Protein AF-A0A1S9CNT3-F1 (afdb_monomer_lite)

Foldseek 3Di:
DDPVVVVVVVVVVVVVVVVVVVVVVVLVLLEEEDEDDPDDPPPPDPAQRQEYEYEDPDPDDPPVVVVQLVNLQRVRQKYWYAYQVQLKIWIWGRDPSHTDTPDIAHDDDPVRLVPDDPVCNVVHDQWDAHPSGNVDIGGSCVVHPD

Radius of gyration: 20.47 Å; chains: 1; bounding box: 47×48×58 Å

Secondary structure (DSSP, 8-state):
--HHHHHHHHHHHHHHHHHHHHHHHHHHHTEEEEESTT--TTTT-SS--SEEEEE--S--SHHHHHHHHHHHHHT-SEEEEEETTTTEEEEEEEETTEEEEEEEEEPPPHHHHTTS-HHHHHHS--EE--TT-TT--EEHHHHS--

pLDDT: mean 84.29, std 11.14, range [56.81, 97.25]

Sequence (146 aa):
MTEQAKIGEYFKNLDQLITLQQTKLEKLQNVKIICNQQVKPFENFHGTPSLIVEVLSGNISNDRILKFNKYAKFGVKEYWIIDPKSSSIEQYVLENDKYTLLNAVNLLTKHELNYLTPAERQSHATTITPHLFQDLEINLTDIFEY

Structure (mmCIF, N/CA/C/O backbone):
data_AF-A0A1S9CNT3-F1
#
_entry.id   AF-A0A1S9CNT3-F1
#
loop_
_atom_site.group_PDB
_atom_site.id
_atom_site.type_symbol
_atom_site.label_atom_id
_atom_site.label_alt_id
_atom_site.label_comp_id
_atom_site.label_asym_id
_atom_site.label_entity_id
_atom_site.label_seq_id
_atom_site.pdbx_PDB_ins_code
_atom_site.Cartn_x
_atom_site.Cartn_y
_atom_site.Cartn_z
_atom_site.occupancy
_atom_site.B_iso_or_equiv
_atom_site.auth_seq_id
_atom_site.auth_comp_id
_atom_site.auth_asym_id
_atom_site.auth_atom_id
_atom_site.pdbx_PDB_model_num
ATOM 1 N N . MET A 1 1 ? -27.262 30.406 29.647 1.00 62.69 1 MET A N 1
ATOM 2 C CA . MET A 1 1 ? -26.995 28.950 29.652 1.00 62.69 1 MET A CA 1
ATOM 3 C C . MET A 1 1 ? -26.650 28.523 31.063 1.00 62.69 1 MET A C 1
ATOM 5 O O . MET A 1 1 ? -25.878 29.231 31.702 1.00 62.69 1 MET A O 1
ATOM 9 N N . THR A 1 2 ? -27.239 27.432 31.553 1.00 89.88 2 THR A N 1
ATOM 10 C CA . THR A 1 2 ? -26.923 26.891 32.881 1.00 89.88 2 THR A CA 1
ATOM 11 C C . THR A 1 2 ? -25.529 26.269 32.874 1.00 89.88 2 THR A C 1
ATOM 13 O O . THR A 1 2 ? -25.037 25.819 31.840 1.00 89.88 2 THR A O 1
ATOM 16 N N . GLU A 1 3 ? -24.876 26.258 34.029 1.00 86.31 3 GLU A N 1
ATOM 17 C CA . GLU A 1 3 ? -23.560 25.639 34.214 1.00 86.31 3 GLU A CA 1
ATOM 18 C C . GLU A 1 3 ? -23.562 24.160 33.794 1.00 86.31 3 GLU A C 1
ATOM 20 O O . GLU A 1 3 ? -22.664 23.711 33.087 1.00 86.31 3 GLU A O 1
ATOM 25 N N . GLN A 1 4 ? -24.653 23.449 34.091 1.00 88.56 4 GLN A N 1
ATOM 26 C CA . GLN A 1 4 ? -24.886 22.076 33.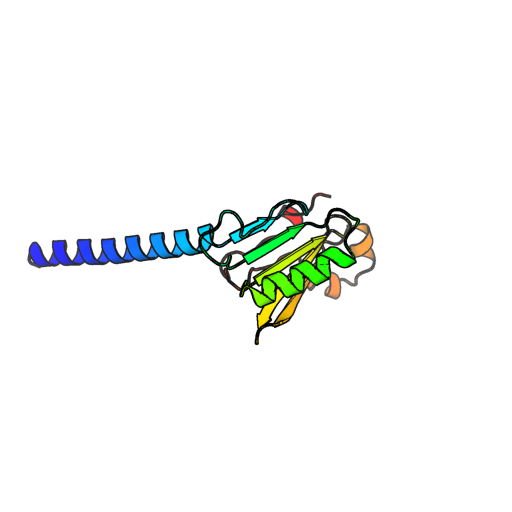640 1.00 88.56 4 GLN A CA 1
ATOM 27 C C . GLN A 1 4 ? -24.835 21.919 32.113 1.00 88.56 4 GLN A C 1
ATOM 29 O O . GLN A 1 4 ? -24.268 20.944 31.627 1.00 88.56 4 GLN A O 1
ATOM 34 N N . ALA A 1 5 ? -25.373 22.874 31.346 1.00 91.31 5 ALA A N 1
ATOM 35 C CA . ALA A 1 5 ? -25.333 22.811 29.885 1.00 91.31 5 ALA A CA 1
ATOM 36 C C . ALA A 1 5 ? -23.899 22.961 29.352 1.00 91.31 5 ALA A C 1
ATOM 38 O O . ALA A 1 5 ? -23.489 22.205 28.475 1.00 91.31 5 ALA A O 1
ATOM 39 N N . LYS A 1 6 ? -23.114 23.881 29.931 1.00 89.56 6 LYS A N 1
ATOM 40 C CA . LYS A 1 6 ? -21.701 24.075 29.561 1.00 89.56 6 LYS A CA 1
ATOM 41 C C . LYS A 1 6 ? -20.851 22.845 29.886 1.00 89.56 6 LYS A C 1
ATOM 43 O O . LYS A 1 6 ? -20.009 22.452 29.086 1.00 89.56 6 LYS A O 1
ATOM 48 N N . ILE A 1 7 ? -21.088 22.226 31.043 1.00 91.69 7 ILE A N 1
ATOM 49 C CA . ILE A 1 7 ? -20.401 20.995 31.452 1.00 91.69 7 ILE A CA 1
ATOM 50 C C . ILE A 1 7 ? -20.760 19.840 30.506 1.00 91.69 7 ILE A C 1
ATOM 52 O O . ILE A 1 7 ? -19.872 19.121 30.054 1.00 91.69 7 ILE A O 1
ATOM 56 N N . GLY A 1 8 ? -22.042 19.686 30.157 1.00 93.06 8 GLY A N 1
ATOM 57 C CA . GLY A 1 8 ? -22.485 18.654 29.216 1.00 93.06 8 GLY A CA 1
ATOM 58 C C . GLY A 1 8 ? -21.862 18.803 27.824 1.00 93.06 8 GLY A C 1
ATOM 59 O O . GLY A 1 8 ? -21.429 17.818 27.229 1.00 93.06 8 GLY A O 1
ATOM 60 N N . GLU A 1 9 ? -21.755 20.034 27.322 1.00 96.12 9 GLU A N 1
ATOM 61 C CA . GLU A 1 9 ? -21.096 20.322 26.045 1.00 96.12 9 GLU A CA 1
ATOM 62 C C . GLU A 1 9 ? -19.595 19.996 26.083 1.00 96.12 9 GLU A C 1
ATOM 64 O O . GLU A 1 9 ? -19.071 19.382 25.153 1.00 96.12 9 GLU A O 1
ATOM 69 N N . TYR A 1 10 ? -18.915 20.322 27.186 1.00 93.25 10 TYR A N 1
ATOM 70 C CA . TYR A 1 10 ? -17.502 19.992 27.369 1.00 93.25 10 TYR A CA 1
ATOM 71 C C . TYR A 1 10 ? -17.241 18.479 27.305 1.00 93.25 10 TYR A C 1
ATOM 73 O O . TYR A 1 10 ? -16.361 18.044 26.563 1.00 93.25 10 TYR A O 1
ATOM 81 N N . PHE A 1 11 ? -18.020 17.667 28.028 1.00 95.50 11 PHE A N 1
ATOM 82 C CA . PHE A 1 11 ? -17.841 16.210 28.012 1.00 95.50 11 PHE A CA 1
ATOM 83 C C . PHE A 1 11 ? -18.168 15.588 26.651 1.00 95.50 11 PHE A C 1
ATOM 85 O O . PHE A 1 11 ? -17.443 14.704 26.207 1.00 95.50 11 PHE A O 1
ATOM 92 N N . LYS A 1 12 ? -19.170 16.108 25.930 1.00 93.62 12 LYS A N 1
ATOM 93 C CA . LYS A 1 12 ? -19.455 15.668 24.556 1.00 93.62 12 LYS A CA 1
ATOM 94 C C . LYS A 1 12 ? -18.271 15.921 23.617 1.00 93.62 12 LYS A C 1
ATOM 96 O O . LYS A 1 12 ? -17.928 15.058 22.811 1.00 93.62 12 LYS A O 1
ATOM 101 N N . ASN A 1 13 ? -17.639 17.088 23.728 1.00 93.12 13 ASN A N 1
ATOM 102 C CA . ASN A 1 13 ? -16.446 17.404 22.942 1.00 93.12 13 ASN A CA 1
ATOM 103 C C . ASN A 1 13 ? -15.273 16.492 23.330 1.00 93.12 13 ASN A C 1
ATOM 105 O O . ASN A 1 13 ? -14.523 16.049 22.463 1.00 93.12 13 ASN A O 1
ATOM 109 N N . LEU A 1 14 ? -15.132 16.167 24.618 1.00 90.06 14 LEU A N 1
ATOM 110 C CA . LEU A 1 14 ? -14.103 15.246 25.091 1.00 90.06 14 LEU A CA 1
ATOM 111 C C . LEU A 1 14 ? -14.297 13.828 24.529 1.00 90.06 14 LEU A C 1
ATOM 113 O O . LEU A 1 14 ? -13.336 13.250 24.030 1.00 90.06 14 LEU A O 1
ATOM 117 N N . ASP A 1 15 ? -15.523 13.301 24.522 1.00 91.88 15 ASP A N 1
ATOM 118 C CA . ASP A 1 15 ? -15.839 11.990 23.936 1.00 91.88 15 ASP A CA 1
ATOM 119 C C . ASP A 1 15 ? -15.519 11.940 22.435 1.00 91.88 15 ASP A C 1
ATOM 121 O O . ASP A 1 15 ? -14.969 10.954 21.936 1.00 91.88 15 ASP A O 1
ATOM 125 N N . GLN A 1 16 ? -15.799 13.024 21.704 1.00 92.50 16 GLN A N 1
ATOM 126 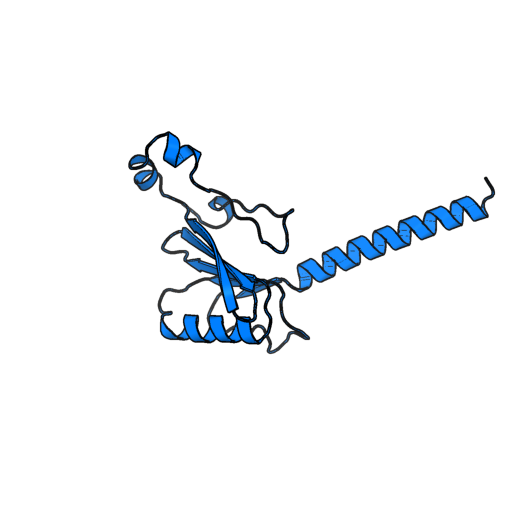C CA . GLN A 1 16 ? -15.426 13.144 20.292 1.00 92.50 16 GLN A CA 1
ATOM 127 C C . GLN A 1 16 ? -13.906 13.122 20.099 1.00 92.50 16 GLN A C 1
ATOM 129 O O . GLN A 1 16 ? -13.410 12.435 19.204 1.00 92.50 16 GLN A O 1
ATOM 134 N N . LEU A 1 17 ? -13.156 13.828 20.951 1.00 90.00 17 LEU A N 1
ATOM 135 C CA . LEU A 1 17 ? -11.692 13.832 20.908 1.00 90.00 17 LEU A CA 1
ATOM 136 C C . LEU A 1 17 ? -11.107 12.455 21.239 1.00 90.00 17 LEU A C 1
ATOM 138 O O . LEU A 1 17 ? -10.194 12.003 20.548 1.00 90.00 17 LEU A O 1
ATOM 142 N N . ILE A 1 18 ? -11.651 11.768 22.246 1.00 89.44 18 ILE A N 1
ATOM 143 C CA . ILE A 1 18 ? -11.253 10.401 22.608 1.00 89.44 18 ILE A CA 1
ATOM 144 C C . ILE A 1 18 ? -11.509 9.455 21.434 1.00 89.44 18 ILE A C 1
ATOM 146 O O . ILE A 1 18 ? -10.610 8.715 21.040 1.00 89.44 18 ILE A O 1
ATOM 150 N N . THR A 1 19 ? -12.691 9.532 20.821 1.00 89.06 19 THR A N 1
ATOM 151 C CA . THR A 1 19 ? -13.062 8.707 19.660 1.00 89.06 19 THR A CA 1
ATOM 152 C C . THR A 1 19 ? -12.112 8.944 18.484 1.00 89.06 19 THR A C 1
ATOM 154 O O . THR A 1 19 ? -11.653 7.998 17.838 1.00 89.06 19 THR A O 1
ATOM 157 N N . LEU A 1 20 ? -11.758 10.207 18.222 1.00 85.94 20 LEU A N 1
ATOM 158 C CA . LEU A 1 20 ? -10.814 10.572 17.167 1.00 85.94 20 LEU A CA 1
ATOM 159 C C . LEU A 1 20 ? -9.414 10.002 17.439 1.00 85.94 20 LEU A C 1
ATOM 161 O O . LEU A 1 20 ? -8.780 9.452 16.536 1.00 85.94 20 LEU A O 1
ATOM 165 N N . GLN A 1 21 ? -8.933 10.103 18.681 1.00 80.62 21 GLN A N 1
ATOM 166 C CA . GLN A 1 21 ? -7.628 9.566 19.068 1.00 80.62 21 GLN A CA 1
ATOM 167 C C . GLN A 1 21 ? -7.592 8.035 19.027 1.00 80.62 21 GLN A C 1
ATOM 169 O O . GLN A 1 21 ? -6.619 7.477 18.522 1.00 80.62 21 GLN A O 1
ATOM 174 N N . GLN A 1 22 ? -8.650 7.357 19.481 1.00 78.25 22 GLN A N 1
ATOM 175 C CA . GLN A 1 22 ? -8.783 5.900 19.388 1.00 78.25 22 GLN A CA 1
ATOM 176 C C . GLN A 1 22 ? -8.771 5.437 17.929 1.00 78.25 22 GLN A C 1
ATOM 178 O O . GLN A 1 22 ? -7.976 4.571 17.575 1.00 78.25 22 GLN A O 1
ATOM 183 N N . THR A 1 23 ? -9.539 6.098 17.058 1.00 79.19 23 THR A N 1
ATOM 184 C CA . THR A 1 23 ? -9.551 5.811 15.614 1.00 79.19 23 THR A CA 1
ATOM 185 C C . THR A 1 23 ? -8.156 5.962 15.000 1.00 79.19 23 THR A C 1
ATOM 187 O O . THR A 1 23 ? -7.712 5.122 14.216 1.00 79.19 23 THR A O 1
ATOM 190 N N . LYS A 1 24 ? -7.426 7.029 15.356 1.00 77.62 24 LYS A N 1
ATOM 191 C CA . LYS A 1 24 ? -6.054 7.248 14.874 1.00 77.62 24 LYS A CA 1
ATOM 192 C C . LYS A 1 24 ? -5.089 6.178 15.394 1.00 77.62 24 LYS A C 1
ATOM 194 O O . LYS A 1 24 ? -4.231 5.719 14.643 1.00 77.62 24 LYS A O 1
ATOM 199 N N . LEU A 1 25 ? -5.230 5.772 16.654 1.00 74.12 25 LEU A N 1
ATOM 200 C CA . LEU A 1 25 ? -4.406 4.730 17.258 1.00 74.12 25 LEU A CA 1
ATOM 201 C C . LEU A 1 25 ? -4.651 3.367 16.598 1.00 74.12 25 LEU A C 1
ATOM 203 O O . LEU A 1 25 ? -3.684 2.706 16.233 1.00 74.12 25 LEU A O 1
ATOM 207 N N . GLU A 1 26 ? -5.909 2.983 16.375 1.00 74.19 26 GLU A N 1
ATOM 208 C CA . GLU A 1 26 ? -6.271 1.754 15.656 1.00 74.19 26 GLU A CA 1
ATOM 209 C C . GLU A 1 26 ? -5.683 1.742 14.242 1.00 74.19 26 GLU A C 1
ATOM 211 O O . GLU A 1 26 ? -5.066 0.762 13.824 1.00 74.19 26 GLU A O 1
ATOM 216 N N . LYS A 1 27 ? -5.803 2.858 13.514 1.00 70.00 27 LYS A N 1
ATOM 217 C CA . LYS A 1 27 ? -5.195 3.035 12.190 1.00 70.00 27 LYS A CA 1
ATOM 218 C C . LYS A 1 27 ? -3.684 2.770 12.205 1.00 70.00 27 LYS A C 1
ATOM 220 O O . LYS A 1 27 ? -3.196 2.008 11.374 1.00 70.00 27 LYS A O 1
ATOM 225 N N . LEU A 1 28 ? -2.959 3.344 13.166 1.00 68.25 28 LEU A N 1
ATOM 226 C CA . LEU A 1 28 ? -1.501 3.207 13.283 1.00 68.25 28 LEU A CA 1
ATOM 227 C C . LEU A 1 28 ? -1.057 1.822 13.777 1.00 68.25 28 LEU A C 1
ATOM 229 O O . LEU A 1 28 ? -0.058 1.291 13.297 1.00 68.25 28 LEU A O 1
ATOM 233 N N . GLN A 1 29 ? -1.795 1.208 14.705 1.00 64.62 29 GLN A N 1
ATOM 234 C CA . GLN A 1 29 ? -1.489 -0.133 15.221 1.00 64.62 29 GLN A CA 1
ATOM 235 C C . GLN A 1 29 ? -1.631 -1.230 14.154 1.00 64.62 29 GLN A C 1
ATOM 237 O O . GLN A 1 29 ? -0.996 -2.283 14.259 1.00 64.62 29 GLN A O 1
ATOM 242 N N . ASN A 1 30 ? -2.430 -0.972 13.117 1.00 68.25 30 ASN A N 1
ATOM 243 C CA . ASN A 1 30 ? -2.761 -1.932 12.070 1.00 68.25 30 ASN A CA 1
ATOM 244 C C . ASN A 1 30 ? -1.826 -1.899 10.849 1.00 68.25 30 ASN A C 1
ATOM 246 O O . ASN A 1 30 ? -2.051 -2.661 9.904 1.00 68.25 30 ASN A O 1
ATOM 250 N N . VAL A 1 31 ? -0.785 -1.061 10.857 1.00 74.94 31 VAL A N 1
ATOM 251 C CA . VAL A 1 31 ? 0.256 -1.047 9.819 1.00 74.94 31 VAL A CA 1
ATOM 252 C C . VAL A 1 31 ? 1.435 -1.912 10.259 1.00 74.94 31 VAL A C 1
ATOM 254 O O . VAL A 1 31 ? 1.967 -1.755 11.360 1.00 74.94 31 VAL A O 1
ATOM 257 N N . LYS A 1 32 ? 1.875 -2.830 9.394 1.00 75.25 32 LYS A N 1
ATOM 258 C CA . LYS A 1 32 ? 3.075 -3.645 9.610 1.00 75.25 32 LYS A CA 1
ATOM 259 C C . LYS A 1 32 ? 4.037 -3.490 8.442 1.00 75.25 32 LYS A C 1
ATOM 261 O O . LYS A 1 32 ? 3.715 -3.816 7.305 1.00 75.25 32 LYS A O 1
ATOM 266 N N . ILE A 1 33 ? 5.247 -3.044 8.751 1.00 74.81 33 ILE A N 1
ATOM 267 C CA . ILE A 1 33 ? 6.352 -3.005 7.797 1.00 74.81 33 ILE A CA 1
ATOM 268 C C . ILE A 1 33 ? 7.199 -4.257 8.023 1.00 74.81 33 ILE A C 1
ATOM 270 O O . ILE A 1 33 ? 7.639 -4.532 9.140 1.00 74.81 33 ILE A O 1
ATOM 274 N N . ILE A 1 34 ? 7.384 -5.036 6.964 1.00 71.81 34 ILE A N 1
ATOM 275 C CA . ILE A 1 34 ? 8.140 -6.282 6.942 1.00 71.81 34 ILE A CA 1
ATOM 276 C C . ILE A 1 34 ? 9.360 -6.055 6.056 1.00 71.81 34 ILE A C 1
ATOM 278 O O . ILE A 1 34 ? 9.319 -6.174 4.832 1.00 71.81 34 ILE A O 1
ATOM 282 N N . CYS A 1 35 ? 10.477 -5.756 6.705 1.00 61.44 35 CYS A N 1
ATOM 283 C CA . CYS A 1 35 ? 11.781 -5.755 6.067 1.00 61.44 35 CYS A CA 1
ATOM 284 C C . CYS A 1 35 ? 12.428 -7.109 6.380 1.00 61.44 35 CYS A C 1
ATOM 286 O O . CYS A 1 35 ? 12.754 -7.354 7.539 1.00 61.44 35 CYS A O 1
ATOM 288 N N . ASN A 1 36 ? 12.616 -7.964 5.364 1.00 59.28 36 ASN A N 1
ATOM 289 C CA . ASN A 1 36 ? 13.194 -9.321 5.434 1.00 59.28 36 ASN A CA 1
ATOM 290 C C . ASN A 1 36 ? 12.207 -10.486 5.704 1.00 59.28 36 ASN A C 1
ATOM 292 O O . ASN A 1 36 ? 11.220 -10.376 6.427 1.00 59.28 36 ASN A O 1
ATOM 296 N N . GLN A 1 37 ? 12.523 -11.656 5.135 1.00 56.81 37 GLN A N 1
ATOM 297 C CA . GLN A 1 37 ? 11.677 -12.857 5.075 1.00 56.81 37 GLN A CA 1
ATOM 298 C C . GLN A 1 37 ? 11.455 -13.567 6.422 1.00 56.81 37 GLN A C 1
ATOM 300 O O . GLN A 1 37 ? 10.621 -14.465 6.505 1.00 56.81 37 GLN A O 1
ATOM 305 N N . GLN A 1 38 ? 12.183 -13.189 7.475 1.00 57.91 38 GLN A N 1
ATOM 306 C CA . GLN A 1 38 ? 12.135 -13.876 8.773 1.00 57.91 38 GLN A CA 1
ATOM 307 C C . GLN A 1 38 ? 11.066 -13.327 9.725 1.00 57.91 38 GLN A C 1
ATOM 309 O O . GLN A 1 38 ? 10.741 -13.972 10.722 1.00 57.91 38 GLN A O 1
ATOM 314 N N . VAL A 1 39 ? 10.500 -12.154 9.434 1.00 60.41 39 VAL A N 1
ATOM 315 C CA . VAL A 1 39 ? 9.457 -11.569 10.278 1.00 60.41 39 VAL A CA 1
ATOM 316 C C . VAL A 1 39 ? 8.128 -12.240 9.947 1.00 60.41 39 VAL A C 1
ATOM 318 O O . VAL A 1 39 ? 7.619 -12.138 8.833 1.00 60.41 39 VAL A O 1
ATOM 321 N N . LYS A 1 40 ? 7.549 -12.934 10.928 1.00 66.25 40 LYS A N 1
ATOM 322 C CA . LYS A 1 40 ? 6.210 -13.517 10.824 1.00 66.25 40 LYS A CA 1
ATOM 323 C C . LYS A 1 40 ? 5.191 -12.509 11.366 1.00 66.25 40 LYS A C 1
ATOM 325 O O . LYS A 1 40 ? 5.072 -12.379 12.585 1.00 66.25 40 LYS A O 1
ATOM 330 N N . PRO A 1 41 ? 4.425 -11.816 10.506 1.00 62.84 41 PRO A N 1
ATOM 331 C CA . PRO A 1 41 ? 3.581 -10.695 10.931 1.00 62.84 41 PRO A CA 1
ATOM 332 C C . PRO A 1 41 ? 2.440 -11.092 11.876 1.00 62.84 41 PRO A C 1
ATOM 334 O O . PRO A 1 41 ? 1.895 -10.233 12.562 1.00 62.84 41 PRO A O 1
ATOM 337 N N . PHE A 1 42 ? 2.110 -12.385 11.943 1.00 67.50 42 PHE A N 1
ATOM 338 C CA . PHE A 1 42 ? 1.007 -12.919 12.743 1.00 67.50 42 PHE A CA 1
ATOM 339 C C . PHE A 1 42 ? 1.444 -13.624 14.034 1.00 67.50 42 PHE A C 1
ATOM 341 O O . PHE A 1 42 ? 0.590 -13.924 14.857 1.00 67.50 42 PHE A O 1
ATOM 348 N N . GLU A 1 43 ? 2.738 -13.909 14.248 1.00 62.66 43 GLU A N 1
ATOM 349 C CA . GLU A 1 43 ? 3.155 -14.711 15.421 1.00 62.66 43 GLU A CA 1
ATOM 350 C C . GLU A 1 43 ? 3.134 -13.935 16.747 1.00 62.66 43 GLU A C 1
ATOM 352 O O . GLU A 1 43 ? 3.192 -14.556 17.798 1.00 62.66 43 GLU A O 1
ATOM 357 N N . ASN A 1 44 ? 2.971 -12.608 16.721 1.00 57.00 44 ASN A N 1
ATOM 358 C CA . ASN A 1 44 ? 2.876 -11.760 17.920 1.00 57.00 44 ASN A CA 1
ATOM 359 C C . ASN A 1 44 ? 1.842 -10.627 17.766 1.00 57.00 44 ASN A C 1
ATOM 361 O O . ASN A 1 44 ? 1.958 -9.577 18.397 1.00 57.00 44 ASN A O 1
ATOM 365 N N . PHE A 1 45 ? 0.860 -10.795 16.876 1.00 61.59 45 PHE A N 1
ATOM 366 C CA . PHE A 1 45 ? -0.176 -9.794 16.629 1.00 61.59 45 PHE A CA 1
ATOM 367 C C . PHE A 1 45 ? -1.551 -10.403 16.902 1.00 61.59 45 PHE A C 1
ATOM 369 O O . PHE A 1 45 ? -1.929 -11.399 16.290 1.00 61.59 45 PHE A O 1
ATOM 376 N N . HIS A 1 46 ? -2.301 -9.807 17.830 1.00 63.84 46 HIS A N 1
ATOM 377 C CA . HIS A 1 46 ? -3.675 -10.205 18.129 1.00 63.84 46 HIS A CA 1
ATOM 378 C C . HIS A 1 46 ? -4.620 -9.641 17.056 1.00 63.84 46 HIS A C 1
ATOM 380 O O . HIS A 1 46 ? -5.355 -8.693 17.307 1.00 63.84 46 HIS A O 1
ATOM 386 N N . GLY A 1 47 ? -4.557 -10.187 15.837 1.00 71.56 47 GLY A N 1
ATOM 387 C CA . GLY A 1 47 ? -5.434 -9.801 14.729 1.00 71.56 47 GLY A CA 1
ATOM 388 C C . GLY A 1 47 ? -4.813 -9.986 13.344 1.00 71.56 47 GLY A C 1
ATOM 389 O O . GLY A 1 47 ? -3.772 -10.622 13.183 1.00 71.56 47 GLY A O 1
ATOM 390 N N . THR A 1 48 ? -5.456 -9.391 12.341 1.00 80.38 48 THR A N 1
ATOM 391 C CA . THR A 1 48 ? -4.943 -9.289 10.970 1.00 80.38 48 THR A CA 1
ATOM 392 C C . THR A 1 48 ? -4.516 -7.841 10.720 1.00 80.38 48 THR A C 1
ATOM 394 O O . THR A 1 48 ? -5.352 -6.946 10.865 1.00 80.38 48 THR A O 1
ATOM 397 N N . PRO A 1 49 ? -3.248 -7.567 10.354 1.00 85.81 49 PRO A N 1
ATOM 398 C CA . PRO A 1 49 ? -2.830 -6.226 9.960 1.00 85.81 49 PRO A CA 1
ATOM 399 C C . PRO A 1 49 ? -3.680 -5.707 8.798 1.00 85.81 49 PRO A C 1
ATOM 401 O O . PRO A 1 49 ? -4.018 -6.457 7.885 1.00 85.81 49 PRO A O 1
ATOM 404 N N . SER A 1 50 ? -4.012 -4.419 8.807 1.00 87.38 50 SER A N 1
ATOM 405 C CA . SER A 1 50 ? -4.753 -3.819 7.693 1.00 87.38 50 SER A CA 1
ATOM 406 C C . SER A 1 50 ? -3.840 -3.529 6.502 1.00 87.38 50 SER A C 1
ATOM 408 O O . SER A 1 50 ? -4.269 -3.722 5.371 1.00 87.38 50 SER A O 1
ATOM 410 N N . LEU A 1 51 ? -2.584 -3.142 6.753 1.00 89.56 51 LEU A N 1
ATOM 411 C CA . LEU A 1 51 ? -1.566 -2.893 5.731 1.00 89.56 51 LEU A CA 1
ATOM 412 C C . LEU A 1 51 ? -0.298 -3.693 6.042 1.00 89.56 51 LEU A C 1
ATOM 414 O O . LEU A 1 51 ? 0.230 -3.603 7.155 1.00 89.56 51 LEU A O 1
ATOM 418 N N . ILE A 1 52 ? 0.210 -4.429 5.054 1.00 90.06 52 ILE A N 1
ATOM 419 C CA . ILE A 1 52 ? 1.557 -5.009 5.076 1.00 90.06 52 ILE A CA 1
ATOM 420 C C . ILE A 1 52 ? 2.406 -4.359 3.984 1.00 90.06 52 ILE A C 1
ATOM 422 O O . ILE A 1 52 ? 1.991 -4.312 2.833 1.00 90.06 52 ILE A O 1
ATOM 426 N N . VAL A 1 53 ? 3.616 -3.924 4.328 1.00 90.12 53 VAL A N 1
ATOM 427 C CA . VAL A 1 53 ? 4.621 -3.450 3.364 1.00 90.12 53 VAL A CA 1
ATOM 428 C C . VAL A 1 53 ? 5.793 -4.423 3.356 1.00 90.12 53 VAL A C 1
ATOM 430 O O . VAL A 1 53 ? 6.390 -4.651 4.405 1.00 90.12 53 VAL A O 1
ATOM 433 N N . GLU A 1 54 ? 6.127 -5.001 2.205 1.00 88.56 54 GLU A N 1
ATOM 434 C CA . GLU A 1 54 ? 7.249 -5.928 2.037 1.00 88.56 54 GLU A CA 1
ATOM 435 C C . GLU A 1 54 ? 8.344 -5.323 1.161 1.00 88.56 54 GLU A C 1
ATOM 437 O O . GLU A 1 54 ? 8.097 -4.935 0.023 1.00 88.56 54 GLU A O 1
ATOM 442 N N . VAL A 1 55 ? 9.571 -5.281 1.683 1.00 87.38 55 VAL A N 1
ATOM 443 C CA . VAL A 1 55 ? 10.745 -4.783 0.951 1.00 87.38 55 VAL A CA 1
ATOM 444 C C . VAL A 1 55 ? 11.552 -5.957 0.396 1.00 87.38 55 VAL A C 1
ATOM 446 O O . VAL A 1 55 ? 12.000 -6.826 1.153 1.00 87.38 55 VAL A O 1
ATOM 449 N N . LEU A 1 56 ? 11.754 -5.990 -0.923 1.00 84.94 56 LEU A N 1
ATOM 450 C CA . LEU A 1 56 ? 12.489 -7.048 -1.609 1.00 84.94 56 LEU A CA 1
ATOM 451 C C . LEU A 1 56 ? 14.002 -6.966 -1.334 1.00 84.94 56 LEU A C 1
ATOM 453 O O . LEU A 1 56 ? 14.619 -5.910 -1.419 1.00 84.94 56 LEU A O 1
ATOM 457 N N . SER A 1 57 ? 14.619 -8.120 -1.063 1.00 73.81 57 SER A N 1
ATOM 458 C CA . SER A 1 57 ? 16.061 -8.290 -0.811 1.00 73.81 57 SER A CA 1
ATOM 459 C C . SER A 1 57 ? 16.833 -9.021 -1.928 1.00 73.81 57 SER A C 1
ATOM 461 O O . SER A 1 57 ? 18.034 -9.245 -1.802 1.00 73.81 57 SER A O 1
ATOM 463 N N . GLY A 1 58 ? 16.190 -9.362 -3.056 1.00 65.44 58 GLY A N 1
ATOM 464 C CA . GLY A 1 58 ? 16.869 -9.786 -4.293 1.00 65.44 58 GLY A CA 1
ATOM 465 C C . GLY A 1 58 ? 16.813 -11.273 -4.693 1.00 65.44 58 GLY A C 1
ATOM 466 O O . GLY A 1 58 ? 17.136 -11.552 -5.840 1.00 65.44 58 GLY A O 1
ATOM 467 N N . ASN A 1 59 ? 16.367 -12.205 -3.836 1.00 57.38 59 ASN A N 1
ATOM 468 C CA . ASN A 1 59 ? 16.157 -13.635 -4.169 1.00 57.38 59 ASN A CA 1
ATOM 469 C C . ASN A 1 59 ? 14.737 -14.102 -3.772 1.00 57.38 59 ASN A C 1
ATOM 471 O O . ASN A 1 59 ? 14.553 -14.682 -2.704 1.00 57.38 59 ASN A O 1
ATOM 475 N N . ILE A 1 60 ? 13.701 -13.778 -4.565 1.00 59.44 60 ILE A N 1
ATOM 476 C CA . ILE A 1 60 ? 12.300 -13.816 -4.073 1.00 59.44 60 ILE A CA 1
ATOM 477 C C . ILE A 1 60 ? 11.266 -14.232 -5.143 1.00 59.44 60 ILE A C 1
ATOM 479 O O . ILE A 1 60 ? 10.231 -13.589 -5.287 1.00 59.44 60 ILE A O 1
ATOM 483 N N . SER A 1 61 ? 11.485 -15.299 -5.919 1.00 61.34 61 SER A N 1
ATOM 484 C CA . SER A 1 61 ? 10.424 -15.756 -6.842 1.00 61.34 61 SER A CA 1
ATOM 485 C C . SER A 1 61 ? 9.349 -16.592 -6.130 1.00 61.34 61 SER A C 1
ATOM 487 O O . SER A 1 61 ? 8.168 -16.253 -6.179 1.00 61.34 61 SER A O 1
ATOM 489 N N . ASN A 1 62 ? 9.739 -17.646 -5.404 1.00 59.19 62 ASN A N 1
ATOM 490 C CA . ASN A 1 62 ? 8.773 -18.594 -4.824 1.00 59.19 62 ASN A CA 1
ATOM 491 C C . ASN A 1 62 ? 8.132 -18.112 -3.508 1.00 59.19 62 ASN 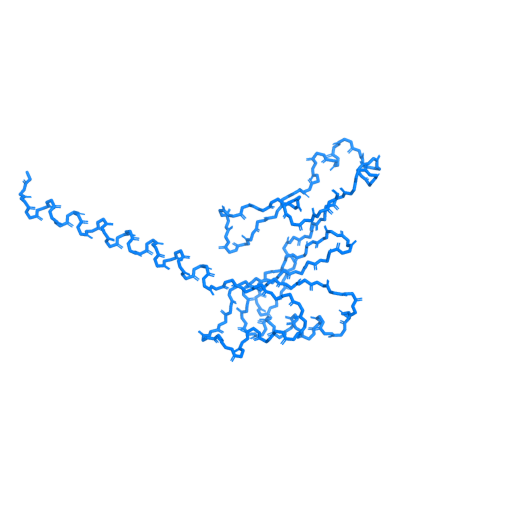A C 1
ATOM 493 O O . ASN A 1 62 ? 6.953 -18.365 -3.270 1.00 59.19 62 ASN A O 1
ATOM 497 N N . ASP A 1 63 ? 8.873 -17.388 -2.664 1.00 71.56 63 ASP A N 1
ATOM 498 C CA . ASP A 1 63 ? 8.374 -16.888 -1.370 1.00 71.56 63 ASP A CA 1
ATOM 499 C C . ASP A 1 63 ? 7.331 -15.763 -1.536 1.00 71.56 63 ASP A C 1
ATOM 501 O O . ASP A 1 63 ? 6.352 -15.702 -0.791 1.00 71.56 63 ASP A O 1
ATOM 505 N N . ARG A 1 64 ? 7.469 -14.933 -2.583 1.00 79.12 64 ARG A N 1
ATOM 506 C CA . ARG A 1 64 ? 6.539 -13.831 -2.882 1.00 79.12 64 ARG A CA 1
ATOM 507 C C . ARG A 1 64 ? 5.128 -14.343 -3.153 1.00 79.12 64 ARG A C 1
ATOM 509 O O . ARG A 1 64 ? 4.183 -13.854 -2.549 1.00 79.12 64 ARG A O 1
ATOM 516 N N . ILE A 1 65 ? 4.977 -15.355 -4.011 1.00 83.50 65 ILE A N 1
ATOM 517 C CA . ILE A 1 65 ? 3.657 -15.917 -4.352 1.00 83.50 65 ILE A CA 1
ATOM 518 C C . ILE A 1 65 ? 3.000 -16.551 -3.120 1.00 83.50 65 ILE A C 1
ATOM 520 O O . ILE A 1 65 ? 1.802 -16.374 -2.889 1.00 83.50 65 ILE A O 1
ATOM 524 N N . LEU A 1 66 ? 3.778 -17.276 -2.308 1.00 84.25 66 LEU A N 1
ATOM 525 C CA . LEU A 1 66 ? 3.271 -17.897 -1.084 1.00 84.25 66 LEU A CA 1
ATOM 526 C C . LEU A 1 66 ? 2.765 -16.844 -0.095 1.00 84.25 66 LEU A C 1
ATOM 528 O O . LEU A 1 66 ? 1.650 -16.975 0.408 1.00 84.25 66 LEU A O 1
ATOM 532 N N . LYS A 1 67 ? 3.547 -15.789 0.155 1.00 86.62 67 LYS A N 1
ATOM 533 C CA . LYS A 1 67 ? 3.164 -14.685 1.043 1.00 86.62 67 LYS A CA 1
ATOM 534 C C . LYS A 1 67 ? 1.979 -13.891 0.519 1.00 86.62 67 LYS A C 1
ATOM 536 O O . LYS A 1 67 ? 1.044 -13.670 1.278 1.00 86.62 67 LYS A O 1
ATOM 541 N N . PHE A 1 68 ? 1.976 -13.550 -0.765 1.00 90.56 68 PHE A N 1
ATOM 542 C CA . PHE A 1 68 ? 0.888 -12.830 -1.424 1.00 90.56 68 PHE A CA 1
ATOM 543 C C . PHE A 1 68 ? -0.456 -13.537 -1.202 1.00 90.56 68 PHE A C 1
ATOM 545 O O . PHE A 1 68 ? -1.395 -12.963 -0.654 1.00 90.56 68 PHE A O 1
ATOM 552 N N . ASN A 1 69 ? -0.521 -14.835 -1.513 1.00 90.81 69 ASN A N 1
ATOM 553 C CA . ASN A 1 69 ? -1.734 -15.627 -1.305 1.00 90.81 69 ASN A CA 1
ATOM 554 C C . ASN A 1 69 ? -2.061 -15.822 0.184 1.00 90.81 69 ASN A C 1
ATOM 556 O O . ASN A 1 69 ? -3.228 -15.831 0.574 1.00 90.81 69 ASN A O 1
ATOM 560 N N . LYS A 1 70 ? -1.038 -15.981 1.032 1.00 90.19 70 LYS A N 1
ATOM 561 C CA . LYS A 1 70 ? -1.200 -16.132 2.481 1.00 90.19 70 LYS A CA 1
ATOM 562 C C . LYS A 1 70 ? -1.815 -14.879 3.109 1.00 90.19 70 LYS A C 1
ATOM 564 O O . LYS A 1 70 ? -2.750 -15.008 3.890 1.00 90.19 70 LYS A O 1
ATOM 569 N N . TYR A 1 71 ? -1.317 -13.690 2.779 1.00 91.12 71 TYR A N 1
ATOM 570 C CA . TYR A 1 71 ? -1.819 -12.422 3.312 1.00 91.12 71 TYR A CA 1
ATOM 571 C C . TYR A 1 71 ? -3.234 -12.115 2.820 1.00 91.12 71 TYR A C 1
ATOM 573 O O . TYR A 1 71 ? -4.074 -11.751 3.644 1.00 91.12 71 TYR A O 1
ATOM 581 N N . ALA A 1 72 ? -3.535 -12.394 1.545 1.00 93.06 72 ALA A N 1
ATOM 582 C CA . ALA A 1 72 ? -4.897 -12.302 1.023 1.00 93.06 72 ALA A CA 1
ATOM 583 C C . ALA A 1 72 ? -5.857 -13.203 1.813 1.00 93.06 72 ALA A C 1
ATOM 585 O O . ALA A 1 72 ? -6.870 -12.739 2.329 1.00 93.06 72 ALA A O 1
ATOM 586 N N . LYS A 1 73 ? -5.482 -14.475 2.012 1.00 91.75 73 LYS A N 1
ATOM 587 C CA . LYS A 1 73 ? -6.278 -15.446 2.778 1.00 91.75 73 LYS A CA 1
ATOM 588 C C . LYS A 1 73 ? -6.492 -15.039 4.239 1.00 91.75 73 LYS A C 1
ATOM 590 O O . LYS A 1 73 ? -7.518 -15.381 4.819 1.00 91.75 73 LYS A O 1
ATOM 595 N N . PHE A 1 74 ? -5.532 -14.349 4.853 1.00 90.00 74 PHE A N 1
ATOM 596 C CA . PHE A 1 74 ? -5.680 -13.840 6.220 1.00 90.00 74 PHE A CA 1
ATOM 597 C C . PHE A 1 74 ? -6.517 -12.560 6.317 1.00 90.00 74 PHE A C 1
ATOM 599 O O . PHE A 1 74 ? -6.819 -12.142 7.435 1.00 90.00 74 PHE A O 1
ATOM 606 N N . GLY A 1 75 ? -6.915 -11.961 5.191 1.00 91.19 75 GLY A N 1
ATOM 607 C CA . GLY A 1 75 ? -7.760 -10.768 5.158 1.00 91.19 75 GLY A CA 1
ATOM 608 C C . GLY A 1 75 ? -6.991 -9.452 5.276 1.00 91.19 75 GLY A C 1
ATOM 609 O O . GLY A 1 75 ? -7.565 -8.447 5.696 1.00 91.19 75 GLY A O 1
ATOM 610 N N . VAL A 1 76 ? -5.689 -9.442 4.969 1.00 92.12 76 VAL A N 1
ATOM 611 C CA . VAL A 1 76 ? -4.889 -8.208 4.979 1.00 92.12 76 VAL A CA 1
ATOM 612 C C . VAL A 1 76 ? -5.398 -7.306 3.857 1.00 92.12 76 VAL A C 1
ATOM 614 O O . VAL A 1 76 ? -5.277 -7.657 2.684 1.00 92.12 76 VAL A O 1
ATOM 617 N N . LYS A 1 77 ? -5.989 -6.164 4.221 1.00 93.12 77 LYS A N 1
ATOM 618 C CA . LYS A 1 77 ? -6.754 -5.304 3.302 1.00 93.12 77 LYS A CA 1
ATOM 619 C C . LYS A 1 77 ? -5.896 -4.674 2.209 1.00 93.12 77 LYS A C 1
ATOM 621 O O . LYS A 1 77 ? -6.379 -4.475 1.100 1.00 93.12 77 LYS A O 1
ATOM 626 N N . GLU A 1 78 ? -4.644 -4.368 2.520 1.00 94.56 78 GLU A N 1
ATOM 627 C CA . GLU A 1 78 ? -3.717 -3.720 1.603 1.00 94.56 78 GLU A CA 1
ATOM 628 C C . GLU A 1 78 ? -2.312 -4.318 1.748 1.00 94.56 78 GLU A C 1
ATOM 630 O O . GLU A 1 78 ? -1.843 -4.589 2.857 1.00 94.56 78 GLU A O 1
ATOM 635 N N . TYR A 1 79 ? -1.639 -4.545 0.623 1.00 94.44 79 TYR A N 1
ATOM 636 C CA . TYR A 1 79 ? -0.313 -5.151 0.582 1.00 94.44 79 TYR A CA 1
ATOM 637 C C . TYR A 1 79 ? 0.579 -4.426 -0.419 1.00 94.44 79 TYR A C 1
ATOM 639 O O . TYR A 1 79 ? 0.212 -4.266 -1.580 1.00 94.44 79 TYR A O 1
ATOM 647 N N . TRP A 1 80 ? 1.733 -3.956 0.039 1.00 94.81 80 TRP A N 1
ATOM 648 C CA . TRP A 1 80 ? 2.699 -3.228 -0.776 1.00 94.81 80 TRP A CA 1
ATOM 649 C C . TRP A 1 80 ? 3.959 -4.053 -0.963 1.00 94.81 80 TRP A C 1
ATOM 651 O O . TRP A 1 80 ? 4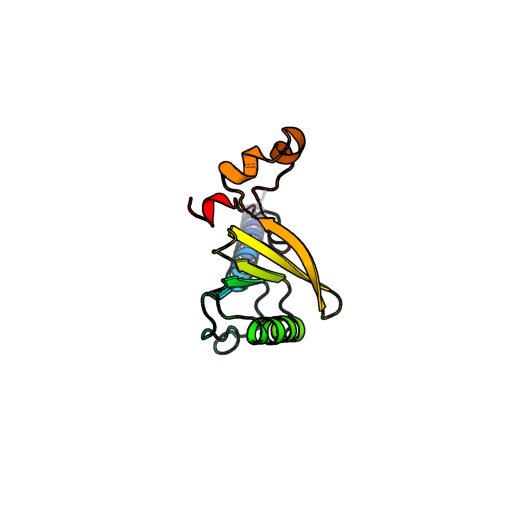.445 -4.674 -0.017 1.00 94.81 80 TRP A O 1
ATOM 661 N N . ILE A 1 81 ? 4.516 -4.003 -2.167 1.00 91.88 81 ILE A N 1
ATOM 662 C CA . ILE A 1 81 ? 5.797 -4.618 -2.495 1.00 91.88 81 ILE A CA 1
ATOM 663 C C . ILE A 1 81 ? 6.724 -3.517 -2.977 1.00 91.88 81 ILE A C 1
ATOM 665 O O . ILE A 1 81 ? 6.444 -2.864 -3.975 1.00 91.88 81 ILE A O 1
ATOM 669 N N . ILE A 1 82 ? 7.819 -3.319 -2.257 1.00 91.19 82 ILE A N 1
ATOM 670 C CA . ILE A 1 82 ? 8.839 -2.322 -2.560 1.00 91.19 82 ILE A CA 1
ATOM 671 C C . ILE A 1 82 ? 10.058 -3.053 -3.105 1.00 91.19 82 ILE 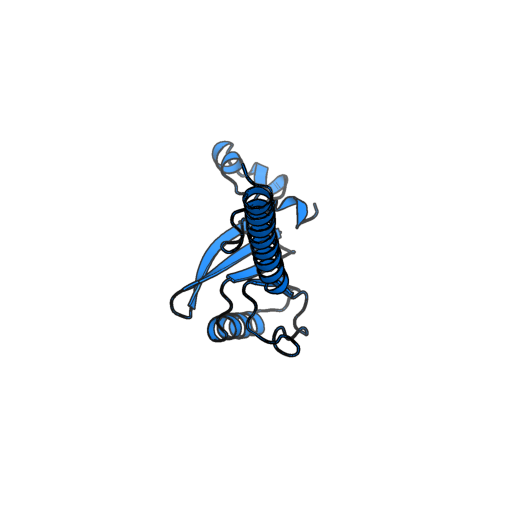A C 1
ATOM 673 O O . ILE A 1 82 ? 10.606 -3.921 -2.424 1.00 91.19 82 ILE A O 1
ATOM 677 N N . ASP A 1 83 ? 10.509 -2.691 -4.301 1.00 89.94 83 ASP A N 1
ATOM 678 C CA . ASP A 1 83 ? 11.789 -3.135 -4.847 1.00 89.94 83 ASP A CA 1
ATOM 679 C C . ASP A 1 83 ? 12.795 -1.977 -4.839 1.00 89.94 83 ASP A C 1
ATOM 681 O O . ASP A 1 83 ? 12.754 -1.114 -5.721 1.00 89.94 83 ASP A O 1
ATOM 685 N N . PRO A 1 84 ? 13.740 -1.961 -3.880 1.00 88.19 84 PRO A N 1
ATOM 686 C CA . PRO A 1 84 ? 14.767 -0.928 -3.818 1.00 88.19 84 PRO A CA 1
ATOM 687 C C . PRO A 1 84 ? 15.682 -0.896 -5.044 1.00 88.19 84 PRO A C 1
ATOM 689 O O . PRO A 1 84 ? 16.244 0.149 -5.345 1.00 88.19 84 PRO A O 1
ATOM 692 N N . LYS A 1 85 ? 15.868 -2.019 -5.756 1.00 87.00 85 LYS A N 1
ATOM 693 C CA . LYS A 1 85 ? 16.786 -2.062 -6.908 1.00 87.00 85 LYS A CA 1
ATOM 694 C C . LYS A 1 85 ? 16.232 -1.320 -8.118 1.00 87.00 85 LYS A C 1
ATOM 696 O O . LYS A 1 85 ? 17.005 -0.767 -8.891 1.00 87.00 85 LYS A O 1
ATOM 701 N N . SER A 1 86 ? 14.915 -1.358 -8.291 1.00 88.62 86 SER A N 1
ATOM 702 C CA . SER A 1 86 ? 14.202 -0.678 -9.375 1.00 88.62 86 SER A CA 1
ATOM 703 C C . SER A 1 86 ? 13.503 0.605 -8.913 1.00 88.62 86 SER A C 1
ATOM 705 O O . SER A 1 86 ? 12.762 1.202 -9.691 1.00 88.62 86 SER A O 1
ATOM 707 N N . SER A 1 87 ? 13.721 1.017 -7.657 1.00 92.38 87 SER A N 1
ATOM 708 C CA . SER A 1 87 ? 13.033 2.131 -6.994 1.00 92.38 87 SER A CA 1
ATOM 709 C C . SER A 1 87 ? 11.520 2.109 -7.225 1.00 92.38 87 SER A C 1
ATOM 711 O O . SER A 1 87 ? 10.914 3.133 -7.547 1.00 92.38 87 SER A O 1
ATOM 713 N N . SER A 1 88 ? 10.911 0.924 -7.118 1.00 92.38 88 SER A N 1
ATOM 714 C CA . SER A 1 88 ? 9.506 0.702 -7.466 1.00 92.38 88 SER A CA 1
ATOM 715 C C . SER A 1 88 ? 8.660 0.239 -6.286 1.00 92.38 88 SER A C 1
ATOM 717 O O . SER A 1 88 ? 9.150 -0.372 -5.333 1.00 92.38 88 SER A O 1
ATOM 719 N N . ILE A 1 89 ? 7.370 0.565 -6.355 1.00 94.81 89 ILE A N 1
ATOM 720 C CA . ILE A 1 89 ? 6.344 0.178 -5.392 1.00 94.81 89 ILE A CA 1
ATOM 721 C C . ILE A 1 89 ? 5.132 -0.339 -6.161 1.00 94.81 89 ILE A C 1
ATOM 723 O O . ILE A 1 89 ? 4.572 0.357 -7.009 1.00 94.81 89 ILE A O 1
ATOM 727 N N . GLU A 1 90 ? 4.697 -1.546 -5.821 1.00 95.56 90 GLU A N 1
ATOM 728 C CA . GLU A 1 90 ? 3.421 -2.115 -6.246 1.00 95.56 90 GLU A CA 1
ATOM 729 C C . GLU A 1 90 ? 2.448 -2.109 -5.064 1.00 95.56 90 GLU A C 1
ATOM 731 O O . GLU A 1 90 ? 2.740 -2.674 -4.008 1.00 95.56 90 GLU A O 1
ATOM 736 N N . GLN A 1 91 ? 1.282 -1.496 -5.244 1.00 96.50 91 GLN A N 1
ATOM 737 C CA . GLN A 1 91 ? 0.212 -1.415 -4.255 1.00 96.50 91 GLN A CA 1
ATOM 738 C C . GLN A 1 91 ? -0.936 -2.336 -4.659 1.00 96.50 91 GLN A C 1
ATOM 740 O O . GLN A 1 91 ? -1.542 -2.162 -5.717 1.00 96.50 91 GLN A O 1
ATOM 745 N N . TYR A 1 92 ? -1.283 -3.269 -3.777 1.00 97.25 92 TYR A N 1
ATOM 746 C CA . TYR A 1 92 ? -2.388 -4.201 -3.955 1.00 97.25 92 TYR A CA 1
ATOM 747 C C . TYR A 1 92 ? -3.472 -3.992 -2.898 1.00 97.25 92 TYR A C 1
ATOM 749 O O . TYR A 1 92 ? -3.169 -3.810 -1.718 1.00 97.25 92 TYR A O 1
ATOM 757 N N . VAL A 1 93 ? -4.736 -4.092 -3.309 1.00 96.69 93 VAL A N 1
ATOM 758 C CA . VAL A 1 93 ? -5.913 -4.046 -2.427 1.00 96.69 93 VAL A CA 1
ATOM 759 C C . VAL A 1 93 ? -6.666 -5.368 -2.467 1.00 96.69 93 VAL A C 1
ATOM 761 O O . VAL A 1 93 ? -6.737 -6.017 -3.510 1.00 96.69 93 VAL A O 1
ATOM 764 N N . LEU A 1 94 ? -7.174 -5.806 -1.317 1.00 96.50 94 LEU A N 1
ATOM 765 C CA . LEU A 1 94 ? -7.914 -7.058 -1.197 1.00 96.50 94 LEU A CA 1
ATOM 766 C C . LEU A 1 94 ? -9.370 -6.864 -1.630 1.00 96.50 94 LEU A C 1
ATOM 768 O O . LEU A 1 94 ? -10.135 -6.161 -0.974 1.00 96.50 94 LEU A O 1
ATOM 772 N N . GLU A 1 95 ? -9.767 -7.560 -2.687 1.00 94.38 95 GLU A N 1
ATOM 773 C CA . GLU A 1 95 ? -11.116 -7.571 -3.241 1.00 94.38 95 GLU A CA 1
ATOM 774 C C . GLU A 1 95 ? -11.542 -9.017 -3.512 1.00 94.38 95 GLU A C 1
ATOM 776 O O . GLU A 1 95 ? -10.858 -9.761 -4.214 1.00 94.38 95 GLU A O 1
ATOM 781 N N . ASN A 1 96 ? -12.688 -9.441 -2.970 1.00 92.06 96 ASN A N 1
ATOM 782 C CA . ASN A 1 96 ? -13.211 -10.804 -3.159 1.00 92.06 96 ASN A CA 1
ATOM 783 C C . ASN A 1 96 ? -12.159 -11.901 -2.864 1.00 92.06 96 ASN A C 1
ATOM 785 O O . ASN A 1 96 ? -11.938 -12.801 -3.678 1.00 92.06 96 ASN A O 1
ATOM 789 N N . ASP A 1 97 ? -11.475 -11.782 -1.720 1.00 90.88 97 ASP A N 1
ATOM 790 C CA . ASP A 1 97 ? -10.411 -12.686 -1.247 1.00 90.88 97 ASP A CA 1
ATOM 791 C C . ASP A 1 97 ? -9.173 -12.784 -2.159 1.00 90.88 97 ASP A C 1
ATOM 793 O O . ASP A 1 97 ? -8.350 -13.696 -2.018 1.00 90.88 97 ASP A O 1
ATOM 797 N N . LYS A 1 98 ? -9.007 -11.843 -3.095 1.00 94.38 98 LYS A N 1
ATOM 798 C CA . LYS A 1 98 ? -7.846 -11.759 -3.984 1.00 94.38 98 LYS A CA 1
ATOM 799 C C . LYS A 1 98 ? -7.296 -10.347 -4.026 1.00 94.38 98 LYS A C 1
ATOM 801 O O . LYS A 1 98 ? -8.017 -9.372 -3.889 1.00 94.38 98 LYS A O 1
ATOM 806 N N . TYR A 1 99 ? -5.994 -10.242 -4.224 1.00 96.94 99 TYR A N 1
ATOM 807 C CA . TYR A 1 99 ? -5.363 -8.949 -4.414 1.00 96.94 99 TYR A CA 1
ATOM 808 C C . TYR A 1 99 ? -5.505 -8.477 -5.860 1.00 96.94 99 TYR A C 1
ATOM 810 O O . TYR A 1 99 ? -5.121 -9.192 -6.789 1.00 96.94 99 TYR A O 1
ATOM 818 N N . THR A 1 100 ? -5.988 -7.250 -6.018 1.00 96.38 100 THR A N 1
ATOM 819 C CA . THR A 1 100 ? -5.993 -6.493 -7.271 1.00 96.38 100 THR A CA 1
ATOM 820 C C . THR A 1 100 ? -4.877 -5.452 -7.207 1.00 96.38 100 THR A C 1
ATOM 822 O O . THR A 1 100 ? -4.716 -4.782 -6.186 1.00 96.38 100 THR A O 1
ATOM 825 N N . LEU A 1 101 ? -4.086 -5.316 -8.276 1.00 96.88 101 LEU A N 1
ATOM 826 C CA . LEU A 1 101 ? -3.098 -4.241 -8.382 1.00 96.88 101 LEU A CA 1
ATOM 827 C C . LEU A 1 101 ? -3.841 -2.907 -8.523 1.00 96.88 101 LEU A C 1
ATOM 829 O O . LEU A 1 101 ? -4.567 -2.713 -9.495 1.00 96.88 101 LEU A O 1
ATOM 833 N N . LEU A 1 102 ? -3.657 -2.013 -7.555 1.00 95.94 102 LEU A N 1
ATOM 834 C CA . LEU A 1 102 ? -4.251 -0.679 -7.564 1.00 95.94 102 LEU A CA 1
ATOM 835 C C . LEU A 1 102 ? -3.323 0.328 -8.244 1.00 95.94 102 LEU A C 1
ATOM 837 O O . LEU A 1 102 ? -3.766 1.071 -9.111 1.00 95.94 102 LEU A O 1
ATOM 841 N N . ASN A 1 103 ? -2.041 0.330 -7.871 1.00 94.88 103 ASN A N 1
ATOM 842 C CA . ASN A 1 103 ? -1.029 1.213 -8.446 1.00 94.88 103 ASN A CA 1
ATOM 843 C C . ASN A 1 103 ? 0.313 0.489 -8.579 1.00 94.88 103 ASN A C 1
ATOM 845 O O . ASN A 1 103 ? 0.662 -0.356 -7.754 1.00 94.88 103 ASN A O 1
ATOM 849 N N . ALA A 1 104 ? 1.085 0.871 -9.592 1.00 94.06 104 ALA A N 1
ATOM 850 C CA . ALA A 1 104 ? 2.494 0.529 -9.725 1.00 94.06 104 ALA A CA 1
ATOM 851 C C . ALA A 1 104 ? 3.246 1.799 -10.117 1.00 94.06 104 ALA A C 1
ATOM 853 O O . ALA A 1 104 ? 2.964 2.393 -11.157 1.00 94.06 104 ALA A O 1
ATOM 854 N N . VAL A 1 105 ? 4.160 2.232 -9.257 1.00 93.75 105 VAL A N 1
ATOM 855 C CA . VAL A 1 105 ? 4.928 3.466 -9.433 1.00 93.75 105 VAL A CA 1
ATOM 856 C C . VAL A 1 105 ? 6.405 3.172 -9.273 1.00 93.75 105 VAL A C 1
ATOM 858 O O . VAL A 1 105 ? 6.798 2.263 -8.541 1.00 93.75 105 VAL A O 1
ATOM 861 N N . ASN A 1 106 ? 7.236 3.952 -9.944 1.00 93.25 106 ASN A N 1
ATOM 862 C CA . ASN A 1 106 ? 8.675 3.862 -9.802 1.00 93.25 106 ASN A CA 1
ATOM 863 C C . ASN A 1 106 ? 9.306 5.247 -9.873 1.00 93.25 106 ASN A C 1
ATOM 865 O O . ASN A 1 106 ? 8.856 6.117 -10.619 1.00 93.25 106 ASN A O 1
ATOM 869 N N . LEU A 1 107 ? 10.358 5.453 -9.090 1.00 90.12 107 LEU A N 1
ATOM 870 C CA . LEU A 1 107 ? 11.146 6.669 -9.162 1.00 90.12 107 LEU A CA 1
ATOM 871 C C . LEU A 1 107 ? 12.152 6.508 -10.300 1.00 90.12 107 LEU A C 1
ATOM 873 O O . LEU A 1 107 ? 12.925 5.556 -10.317 1.00 90.12 107 LEU A O 1
ATOM 877 N N . LEU A 1 108 ? 12.108 7.421 -11.268 1.00 88.62 108 LEU A N 1
ATOM 878 C CA . LEU A 1 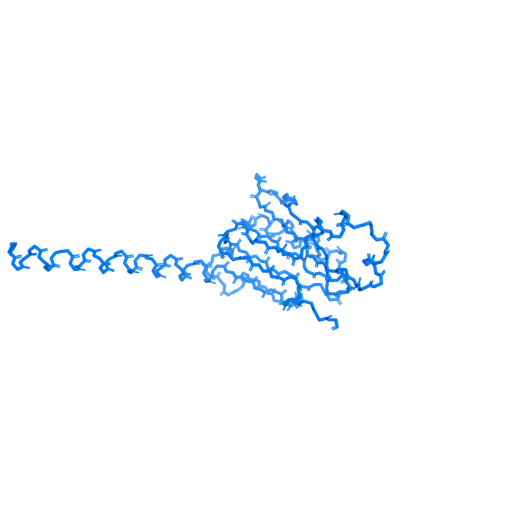108 ? 13.013 7.408 -12.413 1.00 88.62 108 LEU A CA 1
ATOM 879 C C . LEU A 1 108 ? 14.278 8.208 -12.107 1.00 88.62 108 LEU A C 1
ATOM 881 O O . LEU A 1 108 ? 14.226 9.300 -11.536 1.00 88.62 108 LEU A O 1
ATOM 885 N N . THR A 1 109 ? 15.418 7.707 -12.569 1.00 86.50 109 THR A N 1
ATOM 886 C CA . THR A 1 109 ? 16.678 8.452 -12.559 1.00 86.50 109 THR A CA 1
ATOM 887 C C . THR A 1 109 ? 16.615 9.662 -13.495 1.00 86.50 109 THR A C 1
ATOM 889 O O . THR A 1 109 ? 15.858 9.703 -14.468 1.00 86.50 109 THR A O 1
ATOM 892 N N . LYS A 1 110 ? 17.516 10.636 -13.292 1.00 86.00 110 LYS A N 1
ATOM 893 C CA . LYS A 1 110 ? 17.703 11.761 -14.234 1.00 86.00 110 LYS A CA 1
ATOM 894 C C . LYS A 1 110 ? 17.959 11.289 -15.668 1.00 86.00 110 LYS A C 1
ATOM 896 O O . LYS A 1 110 ? 17.537 11.944 -16.615 1.00 86.00 110 LYS A O 1
ATOM 901 N N . HIS A 1 111 ? 18.667 10.171 -15.820 1.00 86.19 111 HIS A N 1
ATOM 902 C CA . HIS A 1 111 ? 18.970 9.592 -17.122 1.00 86.19 111 HIS A CA 1
ATOM 903 C C . HIS A 1 111 ? 17.711 9.023 -17.787 1.00 86.19 111 HIS A C 1
ATOM 905 O O . HIS A 1 111 ? 17.466 9.302 -18.955 1.00 86.19 111 HIS A O 1
ATOM 911 N N . GLU A 1 112 ? 16.873 8.305 -17.040 1.00 87.50 112 GLU A N 1
ATOM 912 C CA . GLU A 1 112 ? 15.605 7.762 -17.542 1.00 87.50 112 GLU A CA 1
ATOM 913 C C . GLU A 1 112 ? 14.601 8.861 -17.905 1.00 87.50 112 GLU A C 1
ATOM 915 O O . GLU A 1 112 ? 13.970 8.800 -18.959 1.00 87.50 112 GLU A O 1
ATOM 920 N N . LEU A 1 113 ? 14.525 9.924 -17.097 1.00 85.75 113 LEU A N 1
ATOM 921 C CA . LEU A 1 113 ? 13.679 11.088 -17.377 1.00 85.75 113 LEU A CA 1
ATOM 922 C C . LEU A 1 113 ? 14.028 11.772 -18.708 1.00 85.75 113 LEU A C 1
ATOM 924 O O . LEU A 1 113 ? 13.148 12.353 -19.343 1.00 85.75 113 LEU A O 1
ATOM 928 N N . ASN A 1 114 ? 15.283 11.697 -19.162 1.00 89.25 114 ASN A N 1
ATOM 929 C CA . ASN A 1 114 ? 15.686 12.284 -20.441 1.00 89.25 114 ASN A CA 1
ATOM 930 C C . ASN A 1 114 ? 15.084 11.559 -21.651 1.00 89.25 114 ASN A C 1
ATOM 932 O O . ASN A 1 114 ? 14.975 12.174 -22.712 1.00 89.25 114 ASN A O 1
ATOM 936 N N . TYR A 1 115 ? 14.665 10.298 -21.499 1.00 89.38 115 TYR A N 1
ATOM 937 C CA . TYR A 1 115 ? 13.986 9.546 -22.558 1.00 89.38 115 TYR A CA 1
ATOM 938 C C . TYR A 1 115 ? 12.484 9.826 -22.637 1.00 89.38 115 TYR A C 1
ATOM 940 O O . TYR A 1 115 ? 11.859 9.461 -23.628 1.00 89.38 115 TYR A O 1
ATOM 948 N N . LEU A 1 116 ? 11.910 10.491 -21.632 1.00 89.88 116 LEU A N 1
ATOM 949 C CA . LEU A 1 116 ? 10.503 10.878 -21.630 1.00 89.88 116 LEU A CA 1
ATOM 950 C C . LEU A 1 116 ? 10.293 12.232 -22.310 1.00 89.88 116 LEU A C 1
ATOM 952 O O . LEU A 1 116 ? 11.098 13.165 -22.170 1.00 89.88 116 LEU A O 1
ATOM 956 N N . THR A 1 117 ? 9.158 12.373 -22.988 1.00 93.00 117 THR A N 1
ATOM 957 C CA . THR A 1 117 ? 8.655 13.661 -23.475 1.00 93.00 117 THR A CA 1
ATOM 958 C C . THR A 1 117 ? 8.280 14.583 -22.303 1.00 93.00 117 THR A C 1
ATOM 960 O O . THR A 1 117 ? 8.035 14.112 -21.191 1.00 93.00 117 THR A O 1
ATOM 963 N N . PRO A 1 118 ? 8.193 15.912 -22.508 1.00 90.38 118 PRO A N 1
ATOM 964 C CA . PRO A 1 118 ? 7.769 16.832 -21.450 1.00 90.38 118 PRO A CA 1
ATOM 965 C C . PRO A 1 118 ? 6.404 16.485 -20.837 1.00 90.38 118 PRO A C 1
ATOM 967 O O . PRO A 1 118 ? 6.237 16.607 -19.627 1.00 90.38 118 PRO A O 1
ATOM 970 N N . ALA A 1 119 ? 5.454 16.014 -21.654 1.00 90.06 119 ALA A N 1
ATOM 971 C CA . ALA A 1 119 ? 4.129 15.610 -21.189 1.00 90.06 119 ALA A CA 1
ATOM 972 C C . ALA A 1 119 ? 4.199 14.365 -20.291 1.00 90.06 119 ALA A C 1
ATOM 974 O O . ALA A 1 119 ? 3.631 14.374 -19.203 1.00 90.06 119 ALA A O 1
ATOM 975 N N . GLU A 1 120 ? 4.954 13.341 -20.700 1.00 87.94 120 GLU A N 1
ATOM 976 C CA . GLU A 1 120 ? 5.135 12.115 -19.910 1.00 87.94 120 GLU A CA 1
ATOM 977 C C . GLU A 1 120 ? 5.835 12.393 -18.578 1.00 87.94 120 GLU A C 1
ATOM 979 O O . GLU A 1 120 ? 5.405 11.880 -17.548 1.00 87.94 120 GLU A O 1
ATOM 984 N N . ARG A 1 121 ? 6.862 13.259 -18.568 1.00 84.62 121 ARG A N 1
ATOM 985 C CA . ARG A 1 121 ? 7.537 13.677 -17.325 1.00 84.62 121 ARG A CA 1
ATOM 986 C C . ARG A 1 121 ? 6.587 14.379 -16.367 1.00 84.62 121 ARG A C 1
ATOM 988 O O . ARG A 1 121 ? 6.681 14.167 -15.166 1.00 84.62 121 ARG A O 1
ATOM 995 N N . GLN A 1 122 ? 5.702 15.227 -16.888 1.00 83.06 122 GLN A N 1
ATOM 996 C CA . GLN A 1 122 ? 4.759 15.975 -16.063 1.00 83.06 122 GLN A CA 1
ATOM 997 C C . GLN A 1 122 ? 3.642 15.088 -15.500 1.00 83.06 122 GLN A C 1
ATOM 999 O O . GLN A 1 122 ? 3.132 15.375 -14.422 1.00 83.06 122 GLN A O 1
ATOM 1004 N N . SER A 1 123 ? 3.276 14.014 -16.205 1.00 84.31 123 SER A N 1
ATOM 1005 C CA . SER A 1 123 ? 2.310 13.017 -15.730 1.00 84.31 123 SER A CA 1
ATOM 1006 C C . SER A 1 123 ? 2.927 11.879 -14.910 1.00 84.31 123 SER A C 1
ATOM 1008 O O . SER A 1 123 ? 2.184 11.045 -14.397 1.00 84.31 123 SER A O 1
ATOM 1010 N N . HIS A 1 124 ? 4.259 11.793 -14.820 1.00 85.81 124 HIS A N 1
ATOM 1011 C CA . HIS A 1 124 ? 4.935 10.708 -14.109 1.00 85.81 124 HIS A CA 1
ATOM 1012 C C . HIS A 1 124 ? 4.652 10.802 -12.610 1.00 85.81 124 HIS A C 1
ATOM 1014 O O . HIS A 1 124 ? 4.945 11.818 -11.978 1.00 85.81 124 HIS A O 1
ATOM 1020 N N . ALA A 1 125 ? 4.086 9.742 -12.037 1.00 83.69 125 ALA A N 1
ATOM 1021 C CA . ALA A 1 125 ? 3.740 9.717 -10.625 1.00 83.69 125 ALA A CA 1
ATOM 1022 C C . ALA A 1 125 ? 5.007 9.711 -9.759 1.00 83.69 125 ALA A C 1
ATOM 1024 O O . ALA A 1 125 ? 5.841 8.810 -9.848 1.00 83.69 125 ALA A O 1
ATOM 1025 N N . THR A 1 126 ? 5.133 10.714 -8.895 1.00 87.25 126 THR A N 1
ATOM 1026 C CA . THR A 1 126 ? 6.199 10.816 -7.886 1.00 87.25 126 THR A CA 1
ATOM 1027 C C . THR A 1 126 ? 5.688 10.580 -6.472 1.00 87.25 126 THR A C 1
ATOM 1029 O O . THR A 1 126 ? 6.464 10.637 -5.520 1.00 87.25 126 THR A O 1
ATOM 1032 N N . THR A 1 127 ? 4.396 10.298 -6.319 1.00 90.94 127 THR A N 1
ATOM 1033 C CA . THR A 1 127 ? 3.753 10.055 -5.031 1.00 90.94 127 THR A CA 1
ATOM 1034 C C . THR A 1 127 ? 2.909 8.787 -5.069 1.00 90.94 127 THR A C 1
ATOM 1036 O O . THR A 1 127 ? 2.507 8.310 -6.133 1.00 90.94 127 THR A O 1
ATOM 1039 N N . ILE A 1 128 ? 2.663 8.217 -3.892 1.00 93.56 128 ILE A N 1
ATOM 1040 C CA . ILE A 1 128 ? 1.748 7.097 -3.685 1.00 93.56 128 ILE A CA 1
ATOM 1041 C C . ILE A 1 128 ? 0.950 7.320 -2.400 1.00 93.56 128 ILE A C 1
ATOM 1043 O O . ILE A 1 128 ? 1.489 7.787 -1.397 1.00 93.56 128 ILE A O 1
ATOM 1047 N N . THR A 1 129 ? -0.333 6.962 -2.423 1.00 92.56 129 THR A N 1
ATOM 1048 C CA . THR A 1 129 ? -1.244 7.135 -1.285 1.00 92.56 129 THR A CA 1
ATOM 1049 C C . THR A 1 129 ? -1.833 5.780 -0.899 1.00 92.56 129 THR A C 1
ATOM 1051 O O . THR A 1 129 ? -2.439 5.121 -1.752 1.00 92.56 129 THR A O 1
ATOM 1054 N N . PRO A 1 130 ? -1.690 5.329 0.361 1.00 91.31 130 PRO A N 1
ATOM 1055 C CA . PRO A 1 130 ? -2.361 4.129 0.843 1.00 91.31 130 PRO A CA 1
ATOM 1056 C C . PRO A 1 130 ? -3.870 4.231 0.679 1.00 91.31 130 PRO A C 1
ATOM 1058 O O . PRO A 1 130 ? -4.486 5.232 1.048 1.00 91.31 130 PRO A O 1
ATOM 1061 N N . HIS A 1 131 ? -4.490 3.163 0.186 1.00 90.88 131 HIS A N 1
ATOM 1062 C CA . HIS A 1 131 ? -5.939 3.122 0.015 1.00 90.88 131 HIS A CA 1
ATOM 1063 C C . HIS A 1 131 ? -6.662 3.280 1.363 1.00 90.88 131 HIS A C 1
ATOM 1065 O O . HIS A 1 131 ? -7.706 3.928 1.453 1.00 90.88 131 HIS A O 1
ATOM 1071 N N . LEU A 1 132 ? -6.072 2.733 2.430 1.00 86.56 132 LEU A N 1
ATOM 1072 C CA . LEU A 1 132 ? -6.586 2.811 3.799 1.00 86.56 132 LEU A CA 1
ATOM 1073 C C . LEU A 1 132 ? -6.361 4.173 4.488 1.00 86.56 132 LEU A C 1
ATOM 1075 O O . LEU A 1 132 ? -7.026 4.464 5.489 1.00 86.56 132 LEU A O 1
ATOM 1079 N N . PHE A 1 133 ? -5.443 5.001 3.975 1.00 85.81 133 PHE A N 1
ATOM 1080 C CA . PHE A 1 133 ? -5.032 6.287 4.556 1.00 85.81 133 PHE A CA 1
ATOM 1081 C C . PHE A 1 133 ? -4.950 7.359 3.465 1.00 85.81 133 PHE A C 1
ATOM 1083 O O . PHE A 1 133 ? -3.871 7.775 3.054 1.00 85.81 133 PHE A O 1
ATOM 1090 N N . GLN A 1 134 ? -6.111 7.806 2.986 1.00 84.44 134 GLN A N 1
ATOM 1091 C CA . GLN A 1 134 ? -6.206 8.772 1.880 1.00 84.44 134 GLN A CA 1
ATOM 1092 C C . GLN A 1 134 ? -5.633 10.159 2.213 1.00 84.44 134 GLN A C 1
ATOM 1094 O O . GLN A 1 134 ? -5.386 10.956 1.317 1.00 84.44 134 GLN A O 1
ATOM 1099 N N . ASP A 1 135 ? -5.428 10.445 3.497 1.00 83.94 135 ASP A N 1
ATOM 1100 C CA . ASP A 1 135 ? -4.790 11.651 4.016 1.00 83.94 135 ASP A CA 1
ATOM 1101 C C . ASP A 1 135 ? -3.255 11.549 4.101 1.00 83.94 135 ASP A C 1
ATOM 1103 O O . ASP A 1 135 ? -2.601 12.523 4.473 1.00 83.94 135 ASP A O 1
ATOM 1107 N N . LEU A 1 136 ? -2.673 10.393 3.759 1.00 85.62 136 LEU A N 1
ATOM 1108 C CA . LEU A 1 136 ? -1.237 10.129 3.818 1.00 85.62 136 LEU A CA 1
ATOM 1109 C C . LEU A 1 136 ? -0.647 9.993 2.409 1.00 85.62 136 LEU A C 1
ATOM 1111 O O . LEU A 1 136 ? -0.437 8.890 1.911 1.00 85.62 136 LEU A O 1
ATOM 1115 N N . GLU A 1 137 ? -0.366 11.121 1.766 1.00 90.06 137 GLU A N 1
ATOM 1116 C CA . GLU A 1 137 ? 0.411 11.134 0.524 1.00 90.06 137 GLU A CA 1
ATOM 1117 C C . GLU A 1 137 ? 1.903 10.954 0.838 1.00 90.06 137 GLU A C 1
ATOM 1119 O O . GLU A 1 137 ? 2.449 11.646 1.699 1.00 90.06 137 GLU A O 1
ATOM 1124 N N . ILE A 1 138 ? 2.559 10.011 0.158 1.00 89.94 138 ILE A N 1
ATOM 1125 C CA . ILE A 1 138 ? 3.972 9.684 0.370 1.00 89.94 138 ILE A CA 1
ATOM 1126 C C . ILE A 1 138 ? 4.750 9.983 -0.907 1.00 89.94 138 ILE A C 1
ATOM 1128 O O . ILE A 1 138 ? 4.406 9.473 -1.974 1.00 89.94 138 ILE A O 1
ATOM 1132 N N . ASN A 1 139 ? 5.815 10.780 -0.805 1.00 90.94 139 ASN A N 1
ATOM 1133 C CA . ASN A 1 139 ? 6.699 11.047 -1.933 1.00 90.94 139 ASN A CA 1
ATOM 1134 C C . ASN A 1 139 ? 7.713 9.909 -2.106 1.00 90.94 139 ASN A C 1
ATOM 1136 O O . ASN A 1 139 ? 8.349 9.471 -1.149 1.00 90.94 139 ASN A O 1
ATOM 1140 N N . LEU A 1 140 ? 7.896 9.442 -3.341 1.00 89.94 140 LEU A N 1
ATOM 1141 C CA . LEU A 1 140 ? 8.859 8.389 -3.656 1.00 89.94 140 LEU A CA 1
ATOM 1142 C C . LEU A 1 140 ? 10.305 8.821 -3.365 1.00 89.94 140 LEU A C 1
ATOM 1144 O O . LEU A 1 140 ? 11.127 7.964 -3.047 1.00 89.94 140 LEU A O 1
ATOM 1148 N N . THR A 1 141 ? 10.618 10.122 -3.419 1.00 89.19 141 THR A N 1
ATOM 1149 C CA . THR A 1 141 ? 11.950 10.644 -3.060 1.00 89.19 141 THR A CA 1
ATOM 1150 C C . THR A 1 141 ? 12.260 10.540 -1.569 1.00 89.19 141 THR A C 1
ATOM 1152 O O . THR A 1 141 ? 13.426 10.604 -1.198 1.00 89.19 141 THR A O 1
ATOM 1155 N N . ASP A 1 142 ? 11.244 10.382 -0.714 1.00 87.56 142 ASP A N 1
ATOM 1156 C CA . ASP A 1 142 ? 11.435 10.171 0.728 1.00 87.56 142 ASP A CA 1
ATOM 1157 C C . ASP A 1 142 ? 11.710 8.691 1.054 1.00 87.56 142 ASP A C 1
ATOM 1159 O O . ASP A 1 142 ? 12.183 8.367 2.143 1.00 87.56 142 ASP A O 1
ATOM 1163 N N . ILE A 1 143 ? 11.392 7.784 0.119 1.00 86.06 143 ILE A N 1
ATOM 1164 C CA . ILE A 1 143 ? 11.560 6.330 0.263 1.00 86.06 143 ILE A CA 1
ATOM 1165 C C . ILE A 1 143 ? 12.873 5.862 -0.372 1.00 86.06 143 ILE A C 1
ATOM 1167 O O . ILE A 1 143 ? 13.560 5.012 0.197 1.00 86.06 143 ILE A O 1
ATOM 1171 N N . PHE A 1 144 ? 13.204 6.373 -1.560 1.00 86.38 144 PHE A N 1
ATOM 1172 C CA . PHE A 1 144 ? 14.363 5.941 -2.336 1.00 86.38 144 PHE A CA 1
ATOM 1173 C C . PHE A 1 144 ? 15.420 7.043 -2.403 1.00 86.38 144 PHE A C 1
ATOM 1175 O O . PHE A 1 144 ? 15.126 8.170 -2.796 1.00 86.38 144 PHE A O 1
ATOM 1182 N N . GLU A 1 145 ? 16.662 6.696 -2.068 1.00 71.56 145 GLU A N 1
ATOM 1183 C CA . GLU A 1 145 ? 17.808 7.591 -2.230 1.00 71.56 145 GLU A CA 1
ATOM 1184 C C . GLU A 1 145 ? 18.362 7.525 -3.663 1.00 71.56 145 GLU A C 1
ATOM 1186 O O . GLU A 1 145 ? 18.484 6.444 -4.247 1.00 71.56 145 GLU A O 1
ATOM 1191 N N . TYR A 1 146 ? 18.741 8.691 -4.194 1.00 58.44 146 TYR A N 1
ATOM 1192 C CA . TYR A 1 146 ? 19.584 8.852 -5.382 1.00 58.44 146 TYR A CA 1
ATOM 1193 C C . TYR A 1 146 ? 20.755 9.783 -5.089 1.00 58.44 146 TYR A C 1
ATOM 1195 O O . TYR A 1 146 ? 20.522 10.837 -4.454 1.00 58.44 146 TYR A O 1
#